Protein AF-A0A7S3BYK4-F1 (afdb_monomer_lite)

Organism: NCBI:txid156174

InterPro domains:
  IPR012308 DNA ligase, ATP-dependent, N-terminal [PF04675] (2-58)
  IPR029710 DNA ligase 4 [PTHR45997] (2-105)
  IPR036599 DNA ligase, ATP-dependent, N-terminal domain superfamily [G3DSA:1.10.3260.10] (1-90)

Secondary structure (DSSP, 8-state):
-HHHHHHHHH--SHHHHHHHHHHHHTTS-HHHHHHHHHHHHT---SS--HHHHHHHH-TTHHHHHHHH--HHHHHHHTS-TT---S---PPTTS---PPPPPPPPGGG--

Radius of gyration: 19.6 Å; chains: 1; bounding box: 38×43×52 Å

Structure (mmCIF, N/CA/C/O backbone):
data_AF-A0A7S3BYK4-F1
#
_entry.id   AF-A0A7S3BYK4-F1
#
loop_
_atom_site.group_PDB
_atom_site.id
_atom_site.type_symbol
_atom_site.label_atom_id
_atom_site.label_alt_id
_atom_site.label_comp_id
_atom_site.label_asym_id
_atom_site.label_entity_id
_atom_site.label_seq_id
_atom_site.pdbx_PDB_ins_code
_atom_site.Cartn_x
_atom_site.Cartn_y
_atom_site.Cartn_z
_atom_site.occupancy
_atom_site.B_iso_or_equiv
_atom_site.auth_seq_id
_atom_site.auth_comp_id
_atom_site.auth_asym_id
_atom_site.auth_atom_id
_atom_site.pdbx_PDB_model_num
ATOM 1 N N . MET A 1 1 ? -4.013 8.889 11.408 1.00 82.69 1 MET A N 1
ATOM 2 C CA . MET A 1 1 ? -4.857 7.845 10.782 1.00 82.69 1 MET A CA 1
ATOM 3 C C . MET A 1 1 ? -4.164 6.488 10.747 1.00 82.69 1 MET A C 1
ATOM 5 O O . MET A 1 1 ? -4.740 5.565 11.298 1.00 82.69 1 MET A O 1
ATOM 9 N N . ASN A 1 2 ? -2.952 6.359 10.184 1.00 90.00 2 ASN A N 1
ATOM 10 C CA . ASN A 1 2 ? -2.236 5.067 10.144 1.00 90.00 2 ASN A CA 1
ATOM 11 C C . ASN A 1 2 ? -2.076 4.416 11.523 1.00 90.00 2 ASN A C 1
ATOM 13 O O . ASN A 1 2 ? -2.385 3.246 11.663 1.00 90.00 2 ASN A O 1
ATOM 17 N N . THR A 1 3 ? -1.747 5.193 12.558 1.00 92.38 3 THR A N 1
ATOM 18 C CA . THR A 1 3 ? -1.669 4.689 13.940 1.00 92.38 3 THR A CA 1
ATOM 19 C C . THR A 1 3 ? -2.968 4.028 14.412 1.00 92.38 3 THR A C 1
ATOM 21 O O . THR A 1 3 ? -2.937 2.932 14.950 1.00 92.38 3 THR A O 1
ATOM 24 N N . TRP A 1 4 ? -4.125 4.638 14.141 1.00 91.00 4 TRP A N 1
ATOM 25 C CA . TRP A 1 4 ? -5.427 4.055 14.482 1.00 91.00 4 TRP A CA 1
ATOM 26 C C . TRP A 1 4 ? -5.739 2.783 13.693 1.00 91.00 4 TRP A C 1
ATOM 28 O O . TRP A 1 4 ? -6.383 1.883 14.224 1.00 91.00 4 TRP A O 1
ATOM 38 N N . LEU A 1 5 ? -5.302 2.703 12.433 1.00 93.06 5 LEU A N 1
ATOM 39 C CA . LEU A 1 5 ? -5.447 1.495 11.621 1.00 93.06 5 LEU A CA 1
ATOM 40 C C . LEU A 1 5 ? -4.535 0.375 12.131 1.00 93.06 5 LEU A C 1
ATOM 42 O O . LEU A 1 5 ? -4.977 -0.769 12.200 1.00 93.06 5 LEU A O 1
ATOM 46 N N . ASP A 1 6 ? -3.312 0.705 12.548 1.00 94.81 6 ASP A N 1
ATOM 47 C CA . ASP A 1 6 ? -2.385 -0.243 13.163 1.00 94.81 6 ASP A CA 1
ATOM 48 C C . ASP A 1 6 ? -2.941 -0.776 14.488 1.00 94.81 6 ASP A C 1
ATOM 50 O O . ASP A 1 6 ? -2.914 -1.980 14.740 1.00 94.81 6 ASP A O 1
ATOM 54 N N . ASP A 1 7 ? -3.502 0.100 15.322 1.00 93.38 7 ASP A N 1
ATOM 55 C CA . ASP A 1 7 ? -4.137 -0.290 16.582 1.00 93.38 7 ASP A CA 1
ATOM 56 C C . ASP A 1 7 ? -5.368 -1.169 16.335 1.00 93.38 7 ASP A C 1
ATOM 58 O O . ASP A 1 7 ? -5.549 -2.185 17.006 1.00 93.38 7 ASP A O 1
ATOM 62 N N . LEU A 1 8 ? -6.180 -0.844 15.323 1.00 92.75 8 LEU A N 1
ATOM 63 C CA . LEU A 1 8 ? -7.328 -1.661 14.921 1.00 92.75 8 LEU A CA 1
ATOM 64 C C . LEU A 1 8 ? -6.905 -3.038 14.382 1.00 92.75 8 LEU A C 1
ATOM 66 O O . LEU A 1 8 ? -7.607 -4.025 14.613 1.00 92.75 8 LEU A O 1
ATOM 70 N N . ALA A 1 9 ? -5.773 -3.111 13.676 1.00 93.25 9 ALA A N 1
ATOM 71 C CA . ALA A 1 9 ? -5.206 -4.355 13.164 1.00 93.25 9 ALA A CA 1
ATOM 72 C C . ALA A 1 9 ? -4.626 -5.239 14.281 1.00 93.25 9 ALA A C 1
ATOM 74 O O . ALA A 1 9 ? -4.718 -6.462 14.190 1.00 93.25 9 ALA A O 1
ATOM 75 N N . ARG A 1 10 ? -4.063 -4.635 15.337 1.00 94.88 10 ARG A N 1
ATOM 76 C CA . ARG A 1 10 ? -3.551 -5.343 16.526 1.00 94.88 10 ARG A CA 1
ATOM 77 C C . ARG A 1 10 ? -4.647 -5.731 17.520 1.00 94.88 10 ARG A C 1
ATOM 79 O O . ARG A 1 10 ? -4.462 -6.676 18.282 1.00 94.88 10 ARG A O 1
ATOM 86 N N . ALA A 1 11 ? -5.76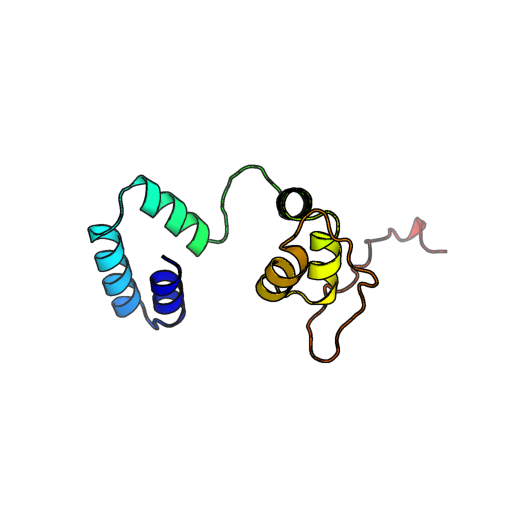2 -5.001 17.548 1.00 93.38 11 ALA A N 1
ATOM 87 C CA . ALA A 1 11 ? -6.858 -5.251 18.474 1.00 93.38 11 ALA A CA 1
ATOM 88 C C . ALA A 1 11 ? -7.506 -6.624 18.237 1.00 93.38 11 ALA A C 1
ATOM 90 O O . ALA A 1 11 ? -7.989 -6.936 17.142 1.00 93.38 11 ALA A O 1
ATOM 91 N N . ASN A 1 12 ? -7.586 -7.416 19.305 1.00 86.44 12 ASN A N 1
ATOM 92 C CA . ASN A 1 12 ? -8.196 -8.738 19.299 1.00 86.44 12 ASN A CA 1
ATOM 93 C C . ASN A 1 12 ? -9.577 -8.686 19.960 1.00 86.44 12 ASN A C 1
ATOM 95 O O . ASN A 1 12 ? -9.747 -8.163 21.054 1.00 86.44 12 ASN A O 1
ATOM 99 N N . GLY A 1 13 ? -10.581 -9.253 19.294 1.00 91.81 13 GLY A N 1
ATOM 100 C CA . GLY A 1 13 ? -11.949 -9.292 19.810 1.00 91.81 13 GLY A CA 1
ATOM 101 C C . GLY A 1 13 ? -12.788 -8.041 19.520 1.00 91.81 13 GLY A C 1
ATOM 102 O O . GLY A 1 13 ? -12.304 -6.977 19.136 1.00 91.81 13 GLY A O 1
ATOM 103 N N . VAL A 1 14 ? -14.104 -8.199 19.665 1.00 92.56 14 VAL A N 1
ATOM 104 C CA . VAL A 1 14 ? -15.102 -7.192 19.262 1.00 92.56 14 VAL A CA 1
ATOM 105 C C . VAL A 1 14 ? -15.121 -5.991 20.211 1.00 92.56 14 VAL A C 1
ATOM 107 O O . VAL A 1 14 ? -15.252 -4.857 19.753 1.00 92.56 14 VAL A O 1
ATOM 110 N N . SER A 1 15 ? -14.943 -6.216 21.518 1.00 93.62 15 SER A N 1
ATOM 111 C CA . SER A 1 15 ? -14.940 -5.151 22.535 1.00 93.62 15 SER A CA 1
ATOM 112 C C . SER A 1 15 ? -13.869 -4.093 22.254 1.00 93.62 15 SER A C 1
ATOM 114 O O . SER A 1 15 ? -14.171 -2.900 22.217 1.00 93.62 15 SER A O 1
ATOM 116 N N . ASP A 1 16 ? -12.631 -4.515 21.996 1.00 92.81 16 ASP A N 1
ATOM 117 C CA . ASP A 1 16 ? -11.508 -3.588 21.826 1.00 92.81 16 ASP A CA 1
ATOM 118 C C . ASP A 1 16 ? -11.616 -2.814 20.511 1.00 92.81 16 ASP A C 1
ATOM 120 O O . ASP A 1 16 ? -11.435 -1.595 20.485 1.00 92.81 16 ASP A O 1
ATOM 124 N N . LYS A 1 17 ? -12.050 -3.490 19.441 1.00 92.94 17 LYS A N 1
ATOM 125 C CA . LYS A 1 17 ? -12.380 -2.837 18.168 1.00 92.94 17 LYS A CA 1
ATOM 126 C C . LYS A 1 17 ? -13.510 -1.817 18.327 1.00 92.94 17 LYS A C 1
ATOM 128 O O . LYS A 1 17 ? -13.420 -0.731 17.767 1.00 92.94 17 LYS A O 1
ATOM 133 N N . THR A 1 18 ? -14.535 -2.114 19.128 1.00 93.56 18 THR A N 1
ATOM 134 C CA . THR A 1 18 ? -15.657 -1.190 19.385 1.00 93.56 18 THR A CA 1
ATOM 135 C C . THR A 1 18 ? -15.200 0.064 20.129 1.00 93.56 18 THR A C 1
ATOM 137 O O . THR A 1 18 ? -15.603 1.173 19.772 1.00 93.56 18 THR A O 1
ATOM 140 N N . LYS A 1 19 ? -14.314 -0.083 21.123 1.00 93.38 19 LYS A N 1
ATOM 141 C CA . LYS A 1 19 ? -13.727 1.057 21.847 1.00 93.38 19 LYS A CA 1
ATOM 142 C C . LYS A 1 19 ? -12.902 1.946 20.915 1.00 93.38 19 LYS A C 1
ATOM 144 O O . LYS A 1 19 ? -13.091 3.162 20.912 1.00 93.38 19 LYS A O 1
ATOM 149 N N . LEU A 1 20 ? -12.041 1.346 20.089 1.00 92.38 20 LEU A N 1
ATOM 150 C CA . LEU A 1 20 ? -11.226 2.078 19.113 1.00 92.38 20 LEU A CA 1
ATOM 151 C C . LEU A 1 20 ? -12.090 2.794 18.070 1.00 92.38 20 LEU A C 1
ATOM 153 O O . LEU A 1 20 ? -11.899 3.985 17.836 1.00 92.38 20 LEU A O 1
ATOM 157 N N . LEU A 1 21 ? -13.077 2.110 17.487 1.00 91.31 21 LEU A N 1
ATOM 158 C CA . LEU A 1 21 ? -13.984 2.711 16.505 1.00 91.31 21 LEU A CA 1
ATOM 159 C C . LEU A 1 21 ? -14.814 3.850 17.109 1.00 91.31 21 LEU A C 1
ATOM 161 O O . LEU A 1 21 ? -14.987 4.873 16.454 1.00 91.31 21 LEU A O 1
ATOM 165 N N . THR A 1 22 ? -15.255 3.729 18.364 1.00 92.88 22 THR A N 1
ATOM 166 C CA . THR A 1 22 ? -15.930 4.824 19.084 1.00 92.88 22 THR A CA 1
ATOM 167 C C . THR A 1 22 ? -15.012 6.041 19.238 1.00 92.88 22 THR A C 1
ATOM 169 O O . THR A 1 22 ? -15.427 7.167 18.966 1.00 92.88 22 THR A O 1
ATOM 172 N N . ALA A 1 23 ? -13.748 5.832 19.616 1.00 90.94 23 ALA A N 1
ATOM 173 C CA . ALA A 1 23 ? -12.774 6.917 19.742 1.00 90.94 23 ALA A CA 1
ATOM 174 C C . ALA A 1 23 ? -12.467 7.591 18.392 1.00 90.94 23 ALA A C 1
ATOM 176 O O . ALA A 1 23 ? -12.299 8.809 18.333 1.00 90.94 23 ALA A O 1
ATOM 177 N N . ILE A 1 24 ? -12.423 6.815 17.306 1.00 89.31 24 ILE A N 1
ATOM 178 C CA . ILE A 1 24 ? -12.255 7.332 15.941 1.00 89.31 24 ILE A CA 1
ATOM 179 C C . ILE A 1 24 ? -13.493 8.129 15.518 1.00 89.31 24 ILE A C 1
ATOM 181 O O . ILE A 1 24 ? -13.356 9.225 14.978 1.00 89.31 24 ILE A O 1
ATOM 185 N N . HIS A 1 25 ? -14.693 7.626 15.817 1.00 89.75 25 HIS A N 1
ATOM 186 C CA . HIS A 1 25 ? -15.951 8.288 15.480 1.00 89.75 25 HIS A CA 1
ATOM 187 C C . HIS A 1 25 ? -16.064 9.684 16.109 1.0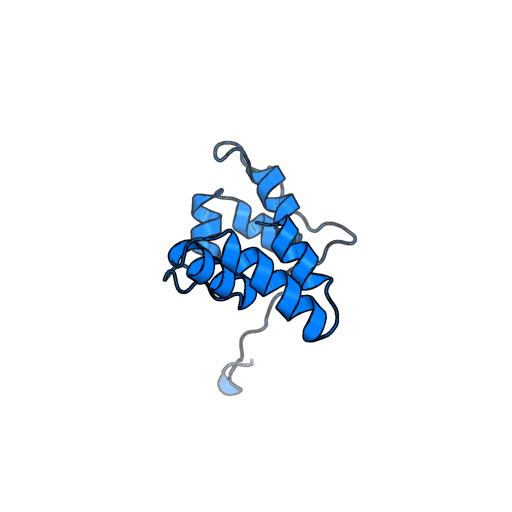0 89.75 25 HIS A C 1
ATOM 189 O O . HIS A 1 25 ? -16.514 10.621 15.460 1.00 89.75 25 HIS A O 1
ATOM 195 N N . GLN A 1 26 ? -15.584 9.848 17.343 1.00 92.50 26 GLN A N 1
ATOM 196 C CA . GLN A 1 26 ? -15.575 11.137 18.042 1.00 92.50 26 GLN A CA 1
ATOM 197 C C . GLN A 1 26 ? -14.553 12.145 17.487 1.00 92.50 26 GLN A C 1
ATOM 199 O O . GLN A 1 26 ? -14.628 13.327 17.813 1.00 92.50 26 GLN A O 1
ATOM 204 N N . ARG A 1 27 ? -13.575 11.695 16.689 1.00 92.12 27 ARG A N 1
ATOM 205 C CA . ARG A 1 27 ? -12.441 12.512 16.215 1.00 92.12 27 ARG A CA 1
ATOM 206 C C . ARG A 1 27 ? -12.420 12.741 14.704 1.00 92.12 27 ARG A C 1
ATOM 208 O O . ARG A 1 27 ? -11.564 13.481 14.234 1.00 92.12 27 ARG A O 1
ATOM 215 N N . MET A 1 28 ? -13.315 12.100 13.955 1.00 92.31 28 MET A N 1
ATOM 216 C CA . MET A 1 28 ? -13.396 12.188 12.497 1.00 92.31 28 MET A CA 1
ATOM 217 C C . MET A 1 28 ? -14.768 12.673 12.049 1.00 92.31 28 MET A C 1
ATOM 219 O O . MET A 1 28 ? -15.794 12.295 12.612 1.00 92.31 28 MET A O 1
ATOM 223 N N . THR A 1 29 ? -14.792 13.421 10.956 1.00 94.50 29 THR A N 1
ATOM 224 C CA . THR A 1 29 ? -16.015 13.774 10.235 1.00 94.50 29 THR A CA 1
ATOM 225 C C . THR A 1 29 ? -16.637 12.555 9.544 1.00 94.50 29 THR A C 1
ATOM 227 O O . THR A 1 29 ? -15.967 11.559 9.264 1.00 94.50 29 THR A O 1
ATOM 230 N N . ALA A 1 30 ? -17.923 12.640 9.186 1.00 93.19 30 ALA A N 1
ATOM 231 C CA . ALA A 1 30 ? -18.611 11.571 8.453 1.00 93.19 30 ALA A CA 1
ATOM 232 C C . ALA A 1 30 ? -17.920 11.218 7.117 1.00 93.19 30 ALA A C 1
ATOM 234 O O . ALA A 1 30 ? -17.886 10.053 6.715 1.00 93.19 30 ALA A O 1
ATOM 235 N N . GLN A 1 31 ? -17.331 12.209 6.440 1.00 95.06 31 GLN A N 1
ATOM 236 C CA . GLN A 1 31 ? -16.589 11.996 5.197 1.00 95.06 31 GLN A CA 1
ATOM 237 C C . GLN A 1 31 ? -15.285 11.224 5.435 1.00 95.06 31 GLN A C 1
ATOM 239 O O . GLN A 1 31 ? -14.996 10.278 4.702 1.00 95.06 31 GLN A O 1
ATOM 244 N N . GLU A 1 32 ? -14.513 11.582 6.461 1.00 94.06 32 GLU A N 1
ATOM 245 C CA . GLU A 1 32 ? -13.282 10.866 6.820 1.00 94.06 32 GLU A CA 1
ATOM 246 C C . GLU A 1 32 ? -13.580 9.431 7.262 1.00 94.06 32 GLU A C 1
ATOM 248 O O . GLU A 1 32 ? -12.904 8.503 6.820 1.00 94.06 32 GLU A O 1
ATOM 253 N N . GLN A 1 33 ? -14.645 9.226 8.044 1.00 92.56 33 GLN A N 1
ATOM 254 C CA . GLN A 1 33 ? -15.094 7.892 8.454 1.00 92.56 33 GLN A CA 1
ATOM 255 C C . GLN A 1 33 ? -15.449 7.018 7.245 1.00 92.56 33 GLN A C 1
ATOM 257 O O . GLN A 1 33 ? -15.060 5.852 7.192 1.00 92.56 33 GLN A O 1
ATOM 262 N N . ARG A 1 34 ? -16.126 7.575 6.231 1.00 93.75 34 ARG A N 1
ATOM 263 C CA . ARG A 1 34 ? -16.440 6.851 4.990 1.00 93.75 34 ARG A CA 1
ATOM 264 C C . ARG A 1 34 ? -15.178 6.363 4.275 1.00 93.75 34 ARG A C 1
ATOM 266 O O . ARG A 1 34 ? -15.137 5.218 3.827 1.00 93.75 34 ARG A O 1
ATOM 273 N N . TRP A 1 35 ? -14.159 7.213 4.153 1.00 95.06 35 TRP A N 1
ATOM 274 C CA . TRP A 1 35 ? -12.891 6.832 3.523 1.00 95.06 35 TRP A CA 1
ATOM 275 C C . TRP A 1 35 ? -12.091 5.848 4.375 1.00 95.06 35 TRP A C 1
ATOM 277 O O . TRP A 1 35 ? -11.537 4.890 3.844 1.00 95.06 35 TRP A O 1
ATOM 287 N N . MET A 1 36 ? -12.091 6.020 5.694 1.00 93.50 36 MET A N 1
ATOM 288 C CA . MET A 1 36 ? -11.460 5.090 6.628 1.00 93.50 36 MET A CA 1
ATOM 289 C C . MET A 1 36 ? -12.070 3.687 6.517 1.00 93.50 36 MET A C 1
ATOM 291 O O . MET A 1 36 ? -11.333 2.711 6.389 1.00 93.50 36 MET A O 1
ATOM 295 N N . LEU A 1 37 ? -13.402 3.572 6.469 1.00 92.50 37 LEU A N 1
ATOM 296 C CA . LEU A 1 37 ? -14.080 2.283 6.303 1.00 92.50 37 LEU A CA 1
ATOM 297 C C . LEU A 1 37 ? -13.697 1.595 4.989 1.00 92.50 37 LEU A C 1
ATOM 299 O O . LEU A 1 37 ? -13.461 0.390 4.979 1.00 92.50 37 LEU A O 1
ATOM 303 N N . ARG A 1 38 ? -13.564 2.352 3.897 1.00 95.12 38 ARG A N 1
ATOM 304 C CA . ARG A 1 38 ? -13.077 1.829 2.610 1.00 95.12 38 ARG A CA 1
ATOM 305 C C . ARG A 1 38 ? -11.661 1.257 2.706 1.00 95.12 38 ARG A C 1
ATOM 307 O O . ARG A 1 38 ? -11.397 0.195 2.148 1.00 95.12 38 ARG A O 1
ATOM 314 N N . ILE A 1 39 ? -10.778 1.904 3.469 1.00 94.88 39 ILE A N 1
ATOM 315 C CA . ILE A 1 39 ? -9.423 1.398 3.743 1.00 94.88 39 ILE A CA 1
ATOM 316 C C . ILE A 1 39 ? -9.480 0.099 4.558 1.00 94.88 39 ILE A C 1
ATOM 318 O O . ILE A 1 39 ? -8.800 -0.864 4.212 1.00 94.88 39 ILE A O 1
ATOM 322 N N . VAL A 1 40 ? -10.317 0.039 5.600 1.00 92.56 40 VAL A N 1
ATOM 323 C CA . VAL A 1 40 ? -10.480 -1.165 6.439 1.00 92.56 40 VAL A CA 1
ATOM 324 C C . VAL A 1 40 ? -11.033 -2.345 5.635 1.00 92.56 40 VAL A C 1
ATOM 326 O O . VAL A 1 40 ? -10.545 -3.465 5.774 1.00 92.56 40 VAL A O 1
ATOM 329 N N . ILE A 1 41 ? -12.017 -2.094 4.767 1.00 94.25 41 ILE A N 1
ATOM 330 C CA . ILE A 1 41 ? -12.607 -3.093 3.860 1.00 94.25 41 ILE A CA 1
ATOM 331 C C . ILE A 1 41 ? -11.629 -3.479 2.735 1.00 94.25 41 ILE A C 1
ATOM 333 O O . ILE A 1 41 ? -11.773 -4.543 2.137 1.00 94.25 41 ILE A O 1
ATOM 337 N N . LYS A 1 42 ? -10.603 -2.653 2.486 1.00 94.62 42 LYS A N 1
ATOM 338 C CA . LYS A 1 42 ? -9.648 -2.767 1.373 1.00 94.62 42 LYS A CA 1
ATOM 339 C C . LYS A 1 42 ? -10.309 -2.634 -0.005 1.00 94.62 42 LYS A C 1
ATOM 341 O O . LYS A 1 42 ? -9.820 -3.190 -0.984 1.00 94.62 42 LYS A O 1
ATOM 346 N N . ASP A 1 43 ? -11.388 -1.856 -0.082 1.00 94.94 43 ASP A N 1
ATOM 347 C CA . ASP A 1 43 ? -12.064 -1.492 -1.330 1.00 94.94 43 ASP A CA 1
ATOM 348 C C . ASP A 1 43 ? -12.355 0.016 -1.355 1.00 94.94 43 ASP A C 1
ATOM 350 O O . ASP A 1 43 ? -13.254 0.521 -0.678 1.00 94.94 43 ASP A O 1
ATOM 354 N N . MET A 1 44 ? -11.571 0.750 -2.150 1.00 94.12 44 MET A N 1
ATOM 355 C CA . MET A 1 44 ? -11.659 2.209 -2.251 1.00 94.12 44 MET A CA 1
ATOM 356 C C . MET A 1 44 ? -12.788 2.696 -3.165 1.00 94.12 44 MET A C 1
ATOM 358 O O . MET A 1 44 ? -13.228 3.837 -3.011 1.00 94.12 44 MET A O 1
ATOM 362 N N . GLN A 1 45 ? -13.271 1.864 -4.098 1.00 93.25 45 GLN A N 1
ATOM 363 C CA . GLN A 1 45 ? -14.323 2.218 -5.065 1.00 93.25 45 GLN A CA 1
ATOM 364 C C . GLN A 1 45 ? -14.099 3.569 -5.775 1.00 93.25 45 GLN A C 1
ATOM 366 O O . GLN A 1 45 ? -15.010 4.390 -5.885 1.00 93.25 45 GLN A O 1
ATOM 371 N N . ILE A 1 46 ? -12.867 3.817 -6.230 1.00 93.38 46 ILE A N 1
ATOM 372 C CA . ILE A 1 46 ? -12.456 5.063 -6.910 1.00 93.38 46 ILE A CA 1
ATOM 373 C C . ILE A 1 46 ? -12.357 4.926 -8.437 1.00 93.38 46 ILE A C 1
ATOM 375 O O . ILE A 1 46 ?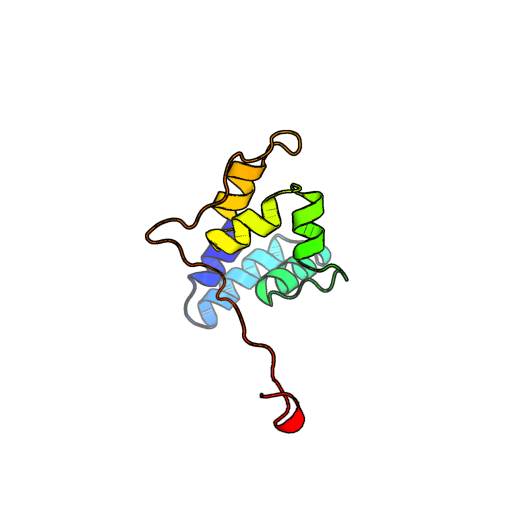 -11.916 5.851 -9.106 1.00 93.38 46 ILE A O 1
ATOM 379 N N . GLY A 1 47 ? -12.734 3.772 -8.999 1.00 92.56 47 GLY A N 1
ATOM 380 C CA . GLY A 1 47 ? -12.709 3.542 -10.451 1.00 92.56 47 GLY A CA 1
ATOM 381 C C . GLY A 1 47 ? -11.308 3.440 -11.067 1.00 92.56 47 GLY A C 1
ATOM 382 O O . GLY A 1 47 ? -11.178 3.450 -12.287 1.00 92.56 47 GLY A O 1
ATOM 383 N N . MET A 1 48 ? -10.259 3.321 -10.248 1.00 91.88 48 MET A N 1
ATOM 384 C CA . MET A 1 48 ? -8.872 3.202 -10.700 1.00 91.88 48 MET A CA 1
ATOM 385 C C . MET A 1 48 ? -8.274 1.855 -10.310 1.00 91.88 48 MET A C 1
ATOM 387 O O . MET A 1 48 ? -8.555 1.319 -9.2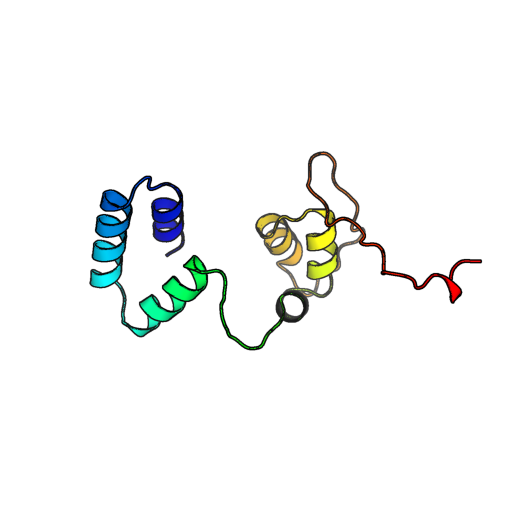38 1.00 91.88 48 MET A O 1
ATOM 391 N N . LYS A 1 49 ? -7.425 1.319 -11.189 1.00 92.00 49 LYS A N 1
ATOM 392 C CA . LYS A 1 49 ? -6.631 0.117 -10.920 1.00 92.00 49 LYS A CA 1
ATOM 393 C C . LYS A 1 49 ? -5.331 0.499 -10.217 1.00 92.00 49 LYS A C 1
ATOM 395 O O . LYS A 1 49 ? -4.796 1.579 -10.465 1.00 92.00 49 LYS A O 1
ATOM 400 N N . GLU A 1 50 ? -4.769 -0.427 -9.442 1.00 91.62 50 GLU A N 1
ATOM 401 C CA . GLU A 1 50 ? -3.434 -0.274 -8.837 1.00 91.62 50 GLU A CA 1
ATOM 402 C C . GLU A 1 50 ? -2.369 0.118 -9.875 1.00 91.62 50 GLU A C 1
ATOM 404 O O . GLU A 1 50 ? -1.537 0.981 -9.625 1.00 91.62 50 GLU A O 1
ATOM 409 N N . THR A 1 51 ? -2.463 -0.431 -11.090 1.00 93.12 51 THR A N 1
ATOM 410 C CA . THR A 1 51 ? -1.544 -0.141 -12.197 1.00 93.12 51 THR A CA 1
ATOM 411 C C . THR A 1 51 ? -1.591 1.318 -12.632 1.00 93.12 51 THR A C 1
ATOM 413 O O . THR A 1 51 ? -0.581 1.857 -13.061 1.00 93.12 51 THR A O 1
ATOM 416 N N . SER A 1 52 ? -2.760 1.961 -12.555 1.00 94.75 52 SER A N 1
ATOM 417 C CA . SER A 1 52 ? -2.884 3.386 -12.872 1.00 94.75 52 SER A CA 1
ATOM 418 C C . SER A 1 52 ? -2.209 4.222 -11.791 1.00 94.75 52 SER A C 1
ATOM 420 O O . SER A 1 52 ? -1.443 5.115 -12.114 1.00 94.75 52 SER A O 1
ATOM 422 N N . ILE A 1 53 ? -2.410 3.867 -10.520 1.00 94.44 53 ILE A N 1
ATOM 423 C CA . ILE A 1 53 ? -1.778 4.555 -9.387 1.00 94.44 53 ILE A CA 1
ATOM 424 C C . ILE A 1 53 ? -0.250 4.437 -9.469 1.00 94.44 53 ILE A C 1
ATOM 426 O O . ILE A 1 53 ? 0.448 5.430 -9.299 1.00 94.44 53 ILE A O 1
ATOM 430 N N . PHE A 1 54 ? 0.280 3.250 -9.784 1.00 95.44 54 PHE A N 1
ATOM 431 C CA . PHE A 1 54 ? 1.724 3.069 -9.945 1.00 95.44 54 PHE A CA 1
ATOM 432 C C . PHE A 1 54 ? 2.303 3.887 -11.098 1.00 95.44 54 PHE A C 1
ATOM 434 O O . PHE A 1 54 ? 3.385 4.437 -10.941 1.00 95.44 54 PHE A O 1
ATOM 441 N N . LYS A 1 55 ? 1.590 4.010 -12.224 1.00 93.38 55 LYS A N 1
ATOM 442 C CA . LYS A 1 55 ? 2.037 4.838 -13.355 1.00 93.38 55 LYS A CA 1
ATOM 443 C C . LYS A 1 55 ? 2.137 6.316 -12.996 1.00 93.38 55 LYS A C 1
ATOM 445 O O . LYS A 1 55 ? 3.097 6.955 -13.408 1.00 93.38 55 LYS A O 1
ATOM 450 N N . GLU A 1 56 ? 1.172 6.828 -12.233 1.00 93.94 56 GLU A N 1
ATOM 451 C CA . GLU A 1 56 ? 1.203 8.211 -11.742 1.00 93.94 56 GLU A CA 1
ATOM 452 C C . GLU A 1 56 ? 2.310 8.427 -10.701 1.00 93.94 56 GLU A C 1
ATOM 454 O O . GLU A 1 56 ? 2.866 9.517 -10.615 1.00 93.94 56 GLU A O 1
ATOM 459 N N . LEU A 1 57 ? 2.648 7.397 -9.916 1.00 93.56 57 LEU A N 1
ATOM 460 C CA . LEU A 1 57 ? 3.743 7.463 -8.950 1.00 93.56 57 LEU A CA 1
ATOM 461 C C . LEU A 1 57 ? 5.104 7.537 -9.653 1.00 93.56 57 LEU A C 1
ATOM 463 O O . LEU A 1 57 ? 5.895 8.432 -9.375 1.00 93.56 57 LEU A O 1
ATOM 467 N N . HIS A 1 58 ? 5.395 6.558 -10.513 1.00 95.06 58 HIS A N 1
ATOM 468 C CA . HIS A 1 58 ? 6.681 6.433 -11.190 1.00 95.06 58 HIS A CA 1
ATOM 469 C C . HIS A 1 58 ? 6.600 5.411 -12.340 1.00 95.06 58 HIS A C 1
ATOM 471 O O . HIS A 1 58 ? 6.019 4.338 -12.146 1.00 95.06 58 HIS A O 1
ATOM 477 N N . PRO A 1 59 ? 7.254 5.642 -13.497 1.00 92.94 59 PRO A N 1
ATOM 478 C CA . PRO A 1 59 ? 7.236 4.708 -14.632 1.00 92.94 59 PRO A CA 1
ATOM 479 C C . PRO A 1 59 ? 7.617 3.265 -14.265 1.00 92.94 59 PRO A C 1
ATOM 481 O O . PRO A 1 59 ? 7.012 2.313 -14.754 1.00 92.94 59 PRO A O 1
ATOM 484 N N . ASP A 1 60 ? 8.584 3.119 -13.359 1.00 93.44 60 ASP A N 1
ATOM 485 C CA . ASP A 1 60 ? 9.132 1.829 -12.925 1.00 93.44 60 ASP A CA 1
ATOM 486 C C . ASP A 1 60 ? 8.452 1.234 -11.666 1.00 93.44 60 ASP A C 1
ATOM 488 O O . ASP A 1 60 ? 8.759 0.106 -11.275 1.00 93.44 60 ASP A O 1
ATOM 492 N N . ALA A 1 61 ? 7.515 1.945 -11.015 1.00 94.94 61 ALA A N 1
ATOM 493 C CA . ALA A 1 61 ? 6.950 1.504 -9.728 1.00 94.94 61 ALA A CA 1
ATOM 494 C C . ALA A 1 61 ? 6.204 0.168 -9.825 1.00 94.94 61 ALA A C 1
ATOM 496 O O . ALA A 1 61 ? 6.300 -0.668 -8.927 1.00 94.94 61 ALA A O 1
ATOM 497 N N . GLN A 1 62 ? 5.468 -0.054 -10.917 1.00 94.12 62 GLN A N 1
ATOM 498 C CA . GLN A 1 62 ? 4.730 -1.302 -11.110 1.00 94.12 62 GLN A CA 1
ATOM 499 C C . GLN A 1 62 ? 5.679 -2.501 -11.242 1.00 94.12 62 GLN A C 1
ATOM 501 O O . GLN A 1 62 ? 5.395 -3.577 -10.717 1.00 94.12 62 GLN A O 1
ATOM 506 N N . GLU A 1 63 ? 6.789 -2.334 -11.960 1.00 92.19 63 GLU A N 1
ATOM 507 C CA . GLU A 1 63 ? 7.774 -3.396 -12.155 1.00 92.19 63 GLU A CA 1
ATOM 508 C C . GLU A 1 63 ? 8.513 -3.702 -10.851 1.00 92.19 63 GLU A C 1
ATOM 510 O O . GLU A 1 63 ? 8.606 -4.869 -10.465 1.00 92.19 63 GLU A O 1
ATOM 515 N N . LEU A 1 64 ? 8.925 -2.661 -10.121 1.00 93.12 64 LEU A N 1
ATOM 516 C CA . LEU A 1 64 ? 9.550 -2.804 -8.810 1.00 93.12 64 LEU A CA 1
ATOM 517 C C . LEU A 1 64 ? 8.619 -3.512 -7.819 1.00 93.12 64 LEU A C 1
ATOM 519 O O . LEU A 1 64 ? 9.016 -4.478 -7.173 1.00 93.12 64 LEU A O 1
ATOM 523 N N . TYR A 1 65 ? 7.349 -3.112 -7.741 1.00 94.00 65 TYR A N 1
ATOM 524 C CA . TYR A 1 65 ? 6.399 -3.762 -6.839 1.00 94.00 65 TYR A CA 1
ATOM 525 C C . TYR A 1 65 ? 6.211 -5.254 -7.161 1.00 94.00 65 TYR A C 1
ATOM 527 O O . TYR A 1 65 ? 6.083 -6.077 -6.254 1.00 94.00 65 TYR A O 1
ATOM 535 N N . ASN A 1 66 ? 6.239 -5.638 -8.440 1.00 92.19 66 ASN A N 1
ATOM 536 C CA . ASN A 1 66 ? 6.126 -7.045 -8.828 1.00 92.19 66 ASN A CA 1
ATOM 537 C C . ASN A 1 66 ? 7.352 -7.885 -8.421 1.00 92.19 66 ASN A C 1
ATOM 539 O O . ASN A 1 66 ? 7.201 -9.098 -8.250 1.00 92.19 66 ASN A O 1
ATOM 543 N N . SER A 1 67 ? 8.533 -7.275 -8.251 1.00 90.81 67 SER A N 1
ATOM 544 C CA . SER A 1 67 ? 9.763 -7.982 -7.869 1.00 90.81 67 SER A CA 1
ATOM 545 C C . SER A 1 67 ? 9.966 -8.120 -6.358 1.00 90.81 67 SER A C 1
ATOM 547 O O . SER A 1 67 ? 10.665 -9.045 -5.951 1.00 90.81 67 SER A O 1
ATOM 549 N N . VAL A 1 68 ? 9.374 -7.244 -5.534 1.00 91.19 68 VAL A N 1
ATOM 550 C CA . VAL A 1 68 ? 9.558 -7.270 -4.064 1.00 91.19 68 VAL A CA 1
ATOM 551 C C . VAL A 1 68 ? 8.269 -7.384 -3.241 1.00 91.19 68 VAL A C 1
ATOM 553 O O . VAL A 1 68 ? 8.345 -7.636 -2.038 1.00 91.19 68 VAL A O 1
ATOM 556 N N . CYS A 1 69 ? 7.098 -7.164 -3.853 1.00 92.94 69 CYS A N 1
ATOM 557 C CA . CYS A 1 69 ? 5.776 -7.142 -3.205 1.00 92.94 69 CYS A CA 1
ATOM 558 C C . CYS A 1 69 ? 5.714 -6.289 -1.919 1.00 92.94 69 CYS A C 1
ATOM 560 O O . CYS A 1 69 ? 4.971 -6.590 -0.985 1.00 92.94 69 CYS A O 1
ATOM 562 N N . ASP A 1 70 ? 6.484 -5.200 -1.888 1.00 93.25 70 ASP A N 1
ATOM 563 C CA . ASP A 1 70 ? 6.685 -4.319 -0.739 1.00 93.25 70 ASP A CA 1
ATOM 564 C C . ASP A 1 70 ? 6.397 -2.872 -1.161 1.00 93.25 70 ASP A C 1
ATOM 566 O O . ASP A 1 70 ? 7.183 -2.232 -1.869 1.00 93.25 70 ASP A O 1
ATOM 570 N N . LEU A 1 71 ? 5.225 -2.362 -0.768 1.00 94.25 71 LEU A N 1
ATOM 571 C CA . LEU A 1 71 ? 4.773 -1.028 -1.165 1.00 94.25 71 LEU A CA 1
ATOM 572 C C . LEU A 1 71 ? 5.630 0.076 -0.533 1.00 94.25 71 LEU A C 1
ATOM 574 O O . LEU A 1 71 ? 5.884 1.087 -1.181 1.00 94.25 71 LEU A O 1
ATOM 578 N N . GLN A 1 72 ? 6.111 -0.118 0.699 1.00 94.44 72 GLN A N 1
ATOM 579 C CA . GLN A 1 72 ? 6.961 0.866 1.368 1.00 94.44 72 GLN A CA 1
ATOM 580 C C . GLN A 1 72 ? 8.293 1.006 0.630 1.00 94.44 72 GLN A C 1
ATOM 582 O O . GLN A 1 72 ? 8.686 2.123 0.295 1.00 94.44 72 GLN A O 1
ATOM 587 N N . ALA A 1 73 ? 8.951 -0.119 0.335 1.00 92.25 73 ALA A N 1
ATOM 588 C CA . ALA A 1 73 ? 10.202 -0.119 -0.418 1.00 92.25 73 ALA A CA 1
ATOM 589 C C . ALA A 1 73 ? 10.018 0.479 -1.821 1.00 92.25 73 ALA A C 1
ATOM 591 O O . ALA A 1 73 ? 10.859 1.254 -2.276 1.00 92.25 73 ALA A O 1
ATOM 592 N N . THR A 1 74 ? 8.890 0.174 -2.473 1.00 93.50 74 THR A N 1
ATOM 593 C CA . THR A 1 74 ? 8.544 0.737 -3.785 1.00 93.50 74 THR A CA 1
ATOM 594 C C . THR A 1 74 ? 8.427 2.260 -3.718 1.00 93.50 74 THR A C 1
ATOM 596 O O . THR A 1 74 ? 9.099 2.954 -4.474 1.00 93.50 74 THR A O 1
ATOM 599 N N . CYS A 1 75 ? 7.644 2.803 -2.780 1.00 94.31 75 CYS A N 1
ATOM 600 C CA . CYS A 1 75 ? 7.480 4.252 -2.629 1.00 94.31 75 CYS A CA 1
ATOM 601 C C . CYS A 1 75 ? 8.793 4.969 -2.280 1.00 94.31 75 CYS A C 1
ATOM 603 O O . CYS A 1 75 ? 9.014 6.086 -2.732 1.00 94.31 75 CYS A O 1
ATOM 605 N N . GLN A 1 76 ? 9.667 4.340 -1.488 1.00 93.38 76 GLN A N 1
ATOM 606 C CA . GLN A 1 76 ? 10.966 4.916 -1.130 1.00 93.38 76 GLN A CA 1
ATOM 607 C C . GLN A 1 76 ? 11.916 5.000 -2.330 1.00 93.38 76 GLN A C 1
ATOM 609 O O . GLN A 1 76 ? 12.564 6.025 -2.522 1.00 93.38 76 GLN A O 1
ATOM 614 N N . GLN A 1 77 ? 11.996 3.945 -3.145 1.00 91.00 77 GLN A N 1
ATOM 615 C CA . GLN A 1 77 ? 12.889 3.909 -4.311 1.00 91.00 77 GLN A CA 1
ATOM 616 C C . GLN A 1 77 ? 12.358 4.724 -5.493 1.00 91.00 77 GLN A C 1
ATOM 618 O O . GLN A 1 77 ? 13.142 5.258 -6.268 1.00 91.00 77 GLN A O 1
ATOM 623 N N . CYS A 1 78 ? 11.037 4.851 -5.609 1.00 92.62 78 CYS A N 1
ATOM 624 C CA . CYS A 1 78 ? 10.361 5.608 -6.659 1.00 92.62 78 CYS A CA 1
ATOM 625 C C . CYS A 1 78 ? 9.942 7.018 -6.210 1.00 92.62 78 CYS A C 1
ATOM 627 O O . CYS A 1 78 ? 8.987 7.573 -6.747 1.00 92.62 78 CYS A O 1
ATOM 629 N N . SER A 1 79 ? 10.614 7.597 -5.208 1.00 92.50 79 SER A N 1
ATOM 630 C CA . SER A 1 79 ? 10.238 8.917 -4.685 1.00 92.50 79 SER A CA 1
ATOM 631 C C . SER A 1 79 ? 10.516 10.066 -5.664 1.00 92.50 79 SER A C 1
ATOM 633 O O . SER A 1 79 ? 9.887 11.115 -5.530 1.00 92.50 79 SER A O 1
ATOM 635 N N . ASP A 1 80 ? 11.452 9.900 -6.604 1.00 92.69 80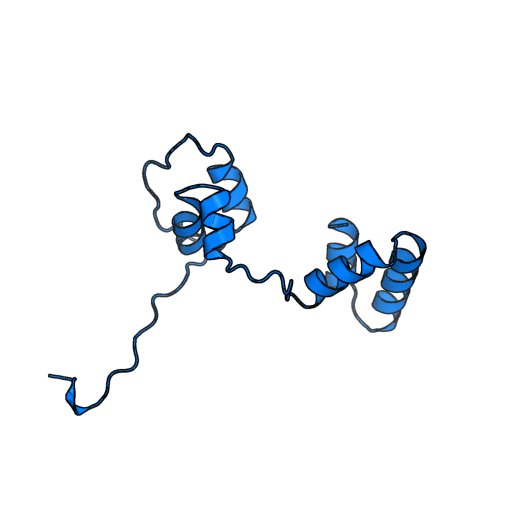 ASP A N 1
ATOM 636 C CA . ASP A 1 80 ? 11.730 10.866 -7.672 1.00 92.69 80 ASP A CA 1
ATOM 637 C C . ASP A 1 80 ? 11.238 10.313 -9.023 1.00 92.69 80 ASP A C 1
ATOM 639 O O . ASP A 1 80 ? 11.873 9.407 -9.562 1.00 92.69 80 ASP A O 1
ATOM 643 N N . PRO A 1 81 ? 10.151 10.862 -9.603 1.00 90.88 81 PRO A N 1
ATOM 644 C CA . PRO A 1 81 ? 9.614 10.459 -10.908 1.00 90.88 81 PRO A CA 1
ATOM 645 C C . PRO A 1 81 ? 10.599 10.564 -12.080 1.00 90.88 81 PRO A C 1
ATOM 647 O O . PRO A 1 81 ? 10.389 9.931 -13.116 1.00 90.88 81 PRO A O 1
ATOM 650 N N . SER A 1 82 ? 11.641 11.390 -11.949 1.00 90.44 82 SER A N 1
ATOM 651 C CA . SER A 1 82 ? 12.611 11.656 -13.018 1.00 90.44 82 SER A CA 1
ATOM 652 C C . SER A 1 82 ? 13.749 10.635 -13.048 1.00 90.44 82 SER A C 1
ATOM 654 O O . SER A 1 82 ? 14.439 10.508 -14.063 1.00 90.44 82 SER A O 1
ATOM 656 N N . PHE A 1 83 ? 13.964 9.911 -11.949 1.00 90.38 83 PHE A N 1
ATOM 657 C CA . PHE A 1 83 ? 15.093 9.006 -11.787 1.00 90.38 83 PHE A CA 1
ATOM 658 C C . PHE A 1 83 ? 14.719 7.568 -12.153 1.00 90.38 83 PHE A C 1
ATOM 660 O O . PHE A 1 83 ? 13.998 6.890 -11.433 1.00 90.38 83 PHE A O 1
ATOM 667 N N . ARG A 1 84 ? 15.269 7.053 -13.254 1.00 89.44 84 ARG A N 1
ATOM 668 C CA . ARG A 1 84 ? 15.015 5.669 -13.678 1.00 89.44 84 ARG A CA 1
ATOM 669 C C . ARG A 1 84 ? 15.852 4.674 -12.882 1.00 89.44 84 ARG A C 1
ATOM 671 O O . ARG A 1 84 ? 17.058 4.854 -12.714 1.00 89.44 84 ARG A O 1
ATOM 678 N N . LEU A 1 85 ? 15.219 3.583 -12.458 1.00 86.75 85 LEU A N 1
ATOM 679 C CA . LEU A 1 85 ? 15.910 2.486 -11.787 1.00 86.75 85 LEU A CA 1
ATOM 680 C C . LEU A 1 85 ? 16.739 1.714 -12.823 1.00 86.75 85 LEU A C 1
ATOM 682 O O . LEU A 1 85 ? 16.221 1.275 -13.846 1.00 86.75 85 LEU A O 1
ATOM 686 N N . SER A 1 86 ? 18.040 1.559 -12.572 1.00 78.19 86 SER A N 1
ATOM 687 C CA . SER A 1 86 ? 18.979 0.982 -13.546 1.00 78.19 86 SER A CA 1
ATOM 688 C C . SER A 1 86 ? 18.768 -0.514 -13.797 1.00 78.19 86 SER A C 1
ATOM 690 O O . SER A 1 86 ? 19.031 -0.994 -14.897 1.00 78.19 86 SER A O 1
ATOM 692 N N . SER A 1 87 ? 18.315 -1.261 -12.787 1.00 79.50 87 SER A N 1
ATOM 693 C CA . SER A 1 87 ? 18.002 -2.685 -12.904 1.00 79.50 87 SER A CA 1
ATOM 694 C C . SER A 1 87 ? 17.020 -3.111 -11.819 1.00 79.50 87 SER A C 1
ATOM 696 O O . SER A 1 87 ? 17.302 -2.977 -10.627 1.00 79.50 87 SER A O 1
ATOM 698 N N . ILE A 1 88 ? 15.870 -3.648 -12.229 1.00 84.50 88 ILE A N 1
ATOM 699 C CA . ILE A 1 88 ? 14.883 -4.231 -11.320 1.00 84.50 88 ILE A CA 1
ATOM 700 C C . ILE A 1 88 ? 15.080 -5.740 -11.340 1.00 84.50 88 ILE A C 1
ATOM 702 O O . ILE A 1 88 ? 14.745 -6.428 -12.301 1.00 84.50 88 ILE A O 1
ATOM 706 N N . THR A 1 89 ? 15.664 -6.257 -10.264 1.00 84.38 89 THR A N 1
ATOM 707 C CA . THR A 1 89 ? 15.951 -7.684 -10.098 1.00 84.38 89 THR A CA 1
ATOM 708 C C . THR A 1 89 ? 15.223 -8.245 -8.889 1.00 84.38 89 THR A C 1
ATOM 710 O O . THR A 1 89 ? 14.776 -7.512 -8.004 1.00 84.38 89 THR A O 1
ATOM 713 N N . LEU A 1 90 ? 15.074 -9.570 -8.872 1.00 86.38 90 LEU A N 1
ATOM 714 C CA . LEU A 1 90 ? 14.538 -10.275 -7.717 1.00 86.38 90 LEU A CA 1
ATOM 715 C C . LEU A 1 90 ? 15.487 -10.112 -6.530 1.00 86.38 90 LEU A C 1
ATOM 717 O O . LEU A 1 90 ? 16.704 -10.228 -6.676 1.00 86.38 90 LEU A O 1
ATOM 721 N N . GLN A 1 91 ? 14.919 -9.889 -5.351 1.00 86.19 91 GLN A N 1
ATOM 722 C CA . GLN A 1 91 ? 15.681 -9.776 -4.114 1.00 86.19 91 GLN A CA 1
ATOM 723 C C . GLN A 1 91 ? 15.541 -11.054 -3.290 1.00 86.19 91 GLN A C 1
ATOM 725 O O . GLN A 1 91 ? 14.445 -11.594 -3.124 1.00 86.19 91 GLN A O 1
ATOM 730 N N . LEU A 1 92 ? 16.658 -11.540 -2.748 1.00 89.44 92 LEU A N 1
ATOM 731 C CA . LEU A 1 92 ? 16.644 -12.689 -1.850 1.00 89.44 92 LEU A CA 1
ATOM 732 C C . LEU A 1 92 ? 15.826 -12.358 -0.590 1.00 89.44 92 LEU A C 1
ATOM 734 O O . LEU A 1 92 ? 15.903 -11.247 -0.070 1.00 89.44 92 LEU A O 1
ATOM 738 N N . PHE A 1 93 ? 15.046 -13.328 -0.107 1.00 92.00 93 PHE A N 1
ATOM 739 C CA . PHE A 1 93 ? 14.147 -13.184 1.049 1.00 92.00 93 PHE A CA 1
ATOM 740 C C . PHE A 1 93 ? 13.027 -12.143 0.889 1.00 92.00 93 PHE A C 1
ATOM 742 O O . PHE A 1 93 ? 12.372 -11.795 1.873 1.00 92.00 93 PHE A O 1
ATOM 749 N N . LYS A 1 94 ? 12.760 -11.675 -0.336 1.00 89.12 94 LYS A N 1
ATOM 750 C CA . LYS A 1 94 ? 11.578 -10.869 -0.644 1.00 89.12 94 LYS A CA 1
ATOM 751 C C . LYS A 1 94 ? 10.542 -11.700 -1.406 1.00 89.12 94 LYS A C 1
ATOM 753 O O . LYS A 1 94 ? 10.910 -12.485 -2.282 1.00 89.12 94 LYS A O 1
ATOM 758 N N . PRO A 1 95 ? 9.248 -11.564 -1.068 1.00 90.56 95 PRO A N 1
ATOM 759 C CA . PRO A 1 95 ? 8.185 -12.172 -1.851 1.00 90.56 95 PRO A CA 1
ATOM 760 C C . PRO A 1 95 ? 8.131 -11.544 -3.247 1.00 90.56 95 PRO A C 1
ATOM 762 O O . PRO A 1 95 ? 8.430 -10.368 -3.425 1.00 90.56 95 PRO A O 1
ATOM 765 N N . VAL A 1 96 ? 7.724 -12.336 -4.235 1.00 91.00 96 VAL A N 1
ATOM 766 C CA . VAL A 1 96 ? 7.623 -11.910 -5.636 1.00 91.00 96 VAL A CA 1
ATOM 767 C C . VAL A 1 96 ? 6.228 -12.234 -6.147 1.00 91.00 96 VAL A C 1
ATOM 769 O O . VAL A 1 96 ? 5.621 -13.216 -5.706 1.00 91.00 96 VAL A O 1
ATOM 772 N N . LYS A 1 97 ? 5.714 -11.457 -7.104 1.00 88.88 97 LYS A N 1
ATOM 773 C CA . LYS A 1 97 ? 4.437 -11.786 -7.742 1.00 88.88 97 LYS A CA 1
ATOM 774 C C . LYS A 1 97 ? 4.655 -13.002 -8.654 1.00 88.88 97 LYS A C 1
ATOM 776 O O . LYS A 1 97 ? 5.408 -12.890 -9.625 1.00 88.88 97 LYS A O 1
ATOM 781 N N . PRO A 1 98 ? 4.044 -14.168 -8.374 1.00 90.56 98 PRO A N 1
ATOM 782 C CA . PRO A 1 98 ? 4.274 -15.358 -9.182 1.00 90.56 98 PRO A CA 1
ATOM 783 C C . PRO A 1 98 ? 3.730 -15.154 -10.597 1.00 90.56 98 PRO A C 1
ATOM 785 O O . PRO A 1 98 ? 2.695 -14.511 -10.797 1.00 90.56 98 PRO A O 1
ATOM 788 N N . ARG A 1 99 ? 4.409 -15.732 -11.593 1.00 91.44 99 ARG A N 1
ATOM 789 C CA . ARG A 1 99 ? 3.857 -15.804 -12.949 1.00 91.44 99 ARG A CA 1
ATOM 790 C C . ARG A 1 99 ? 2.674 -16.767 -12.953 1.00 91.44 99 ARG A C 1
ATOM 792 O O . ARG A 1 99 ? 2.765 -17.871 -12.423 1.00 91.44 99 ARG A O 1
ATOM 799 N N . LEU A 1 100 ? 1.574 -16.334 -13.555 1.00 93.00 100 LEU A N 1
ATOM 800 C CA . LEU A 1 100 ? 0.360 -17.132 -13.692 1.00 93.00 100 LEU A CA 1
ATOM 801 C C . LEU A 1 100 ? 0.339 -17.809 -15.064 1.00 93.00 100 LEU A C 1
ATOM 803 O O . LEU A 1 100 ? 0.806 -17.234 -16.048 1.00 93.00 100 LEU A O 1
ATOM 807 N N . ALA A 1 101 ? -0.219 -19.014 -15.131 1.00 92.94 101 ALA A N 1
ATOM 808 C CA . ALA A 1 101 ? -0.483 -19.694 -16.391 1.00 92.94 101 ALA A CA 1
ATOM 809 C C . ALA A 1 101 ? -1.854 -19.272 -16.934 1.00 92.94 101 ALA A C 1
ATOM 811 O O . ALA A 1 101 ? -2.834 -19.202 -16.189 1.00 92.94 101 ALA A O 1
ATOM 812 N N . ALA A 1 102 ? -1.930 -19.009 -18.237 1.00 91.19 102 ALA A N 1
ATOM 813 C CA . ALA A 1 102 ? -3.213 -18.871 -18.908 1.00 91.19 102 ALA A CA 1
ATOM 814 C C . ALA A 1 102 ? -3.882 -20.248 -19.009 1.00 91.19 102 ALA A C 1
ATOM 816 O O . ALA A 1 102 ? -3.217 -21.258 -19.244 1.00 91.19 102 ALA A O 1
ATOM 817 N N . ARG A 1 103 ? -5.206 -20.295 -18.845 1.00 90.44 103 ARG A N 1
ATOM 818 C CA . ARG A 1 103 ? -5.968 -21.512 -19.130 1.00 90.44 103 ARG A CA 1
ATOM 819 C C . ARG A 1 103 ? -5.994 -21.719 -20.643 1.00 90.44 103 ARG A C 1
ATOM 821 O O . ARG A 1 103 ? -6.536 -20.872 -21.345 1.00 90.44 103 ARG A O 1
ATOM 828 N N . VAL A 1 104 ? -5.453 -22.837 -21.109 1.00 91.00 104 VAL A N 1
ATOM 829 C CA . VAL A 1 104 ? -5.497 -23.258 -22.517 1.00 91.00 104 VAL A CA 1
ATOM 830 C C . VAL A 1 104 ? -6.597 -24.292 -22.727 1.00 91.00 104 VAL A C 1
ATOM 832 O O . VAL A 1 104 ? -6.907 -25.064 -21.814 1.00 91.00 104 VAL A O 1
ATOM 835 N N . THR A 1 105 ? -7.227 -24.287 -23.902 1.00 90.44 105 THR A N 1
ATOM 836 C CA . THR A 1 105 ? -8.171 -25.348 -24.277 1.00 90.44 105 THR A CA 1
ATOM 837 C C . THR A 1 105 ? -7.418 -26.536 -24.877 1.00 90.44 105 THR A C 1
ATOM 839 O O . THR A 1 105 ? -6.347 -26.371 -25.452 1.00 90.44 105 THR A O 1
ATOM 842 N N . TRP A 1 106 ? -7.959 -27.753 -24.747 1.00 82.12 106 TRP A N 1
ATOM 843 C CA . TRP A 1 106 ? -7.286 -28.980 -25.207 1.00 82.12 106 TRP A CA 1
ATOM 844 C C . TRP A 1 106 ? -6.917 -28.969 -26.698 1.00 82.12 106 TRP A C 1
ATOM 846 O O . TRP A 1 106 ? -5.958 -29.622 -27.083 1.00 82.12 106 TRP A O 1
ATOM 856 N N . HIS A 1 107 ? -7.649 -28.220 -27.526 1.00 83.56 107 HIS A N 1
ATOM 857 C CA . HIS A 1 107 ? -7.396 -28.106 -28.966 1.00 83.56 107 HIS A CA 1
ATOM 858 C C . HIS A 1 107 ? -6.220 -27.181 -29.324 1.00 83.56 107 HIS A C 1
ATOM 860 O O . HIS A 1 107 ? -5.832 -27.122 -30.486 1.00 83.56 107 HIS A O 1
ATOM 866 N N . GLU A 1 108 ? -5.670 -26.452 -28.351 1.00 77.31 108 GLU A N 1
ATOM 867 C CA . GLU A 1 108 ? -4.575 -25.488 -28.530 1.00 77.31 108 GLU A CA 1
ATOM 868 C C . GLU A 1 108 ? -3.244 -25.993 -27.945 1.00 77.31 108 GLU A C 1
ATOM 870 O O . GLU A 1 108 ? -2.232 -25.296 -28.027 1.00 77.31 108 GLU A O 1
ATOM 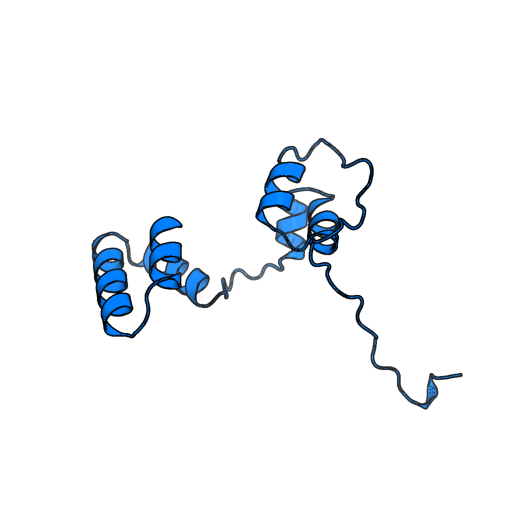875 N N . VAL A 1 109 ? -3.232 -27.188 -27.339 1.00 70.19 109 VAL A N 1
ATOM 876 C CA . VAL A 1 109 ? -2.008 -27.834 -26.846 1.00 70.19 109 VAL A CA 1
ATOM 877 C C . VAL A 1 109 ? -1.411 -28.665 -27.996 1.00 70.19 109 VAL A C 1
ATOM 879 O O . VAL A 1 109 ? -2.149 -29.479 -28.550 1.00 70.19 109 VAL A O 1
ATOM 882 N N . PRO A 1 110 ? -0.136 -28.445 -28.384 1.00 68.50 110 PRO A N 1
ATOM 883 C CA . PRO A 1 110 ? 0.529 -29.186 -29.461 1.00 68.50 110 PRO A CA 1
ATOM 884 C C . PRO A 1 110 ? 0.548 -30.705 -29.273 1.00 68.50 110 PRO A C 1
ATOM 886 O O . PRO A 1 110 ? 0.636 -31.155 -28.106 1.00 68.50 110 PRO A O 1
#

pLDDT: mean 91.2, std 4.57, range [68.5, 95.44]

Sequence (110 aa):
MNTWLDDLARANGVSDKTKLLTAIHQRMTAQEQRWMLRIVIKDMQIGMKETSIFKELHPDAQELYNSVCDLQATCQQCSDPSFRLSSITLQLFKPVKPRLAARVTWHEVP

Foldseek 3Di:
DVVLVVQCVVDDDDVSNVVSVVVVVVVDDPVVVVCVVCVVVVHRPPPDDPVVVQVVQEVCLVVLCQQAVDNVVSCVVSVDNVDDDPDRHHDPPGDHNDDDDDDDDPVPDD